Protein AF-A0A937DSZ5-F1 (afdb_monomer_lite)

Secondary structure (DSSP, 8-state):
-----TTSSPPSEEES-TTSTTB-HHHHHH---EEETTEEES-EEEEETTTTEEEEEEEEEE-TTSPEEE-

Sequence (71 aa):
MTDSPTTDRLPDRLSTNPKSPHYDEALLERGIGIRFDGQEKTNVEEYCISEGWIRVAVGKTLDRKGNPLTI

Foldseek 3Di:
DDDDPCPPDDDQKAFCDPVDPRHDPVVVVVPDFDADPNDTAPQWGMDGNVVRDTKGQDPCDADPVRHGDID

Structure (mmCIF, N/CA/C/O backbone):
data_AF-A0A937DSZ5-F1
#
_entry.id   AF-A0A937DSZ5-F1
#
loop_
_atom_site.group_PDB
_atom_site.id
_atom_site.type_symbol
_atom_site.label_atom_id
_atom_site.label_alt_id
_atom_site.label_comp_id
_atom_site.label_asym_id
_atom_site.label_entity_id
_atom_site.label_seq_id
_atom_site.pdbx_PDB_ins_code
_atom_site.Cartn_x
_atom_site.Cartn_y
_atom_site.Cartn_z
_atom_site.occupancy
_atom_site.B_iso_or_equiv
_atom_site.auth_seq_id
_atom_site.auth_comp_id
_atom_site.auth_asym_id
_atom_site.auth_atom_id
_atom_site.pdbx_PDB_model_num
ATOM 1 N N . MET A 1 1 ? -29.592 -15.608 -9.642 1.00 45.62 1 MET A N 1
ATOM 2 C CA . MET A 1 1 ? -28.258 -15.385 -9.052 1.00 45.62 1 MET A CA 1
ATOM 3 C C . MET A 1 1 ? -27.579 -14.312 -9.878 1.00 45.62 1 MET A C 1
ATOM 5 O O . MET A 1 1 ? -27.233 -14.585 -11.016 1.00 45.62 1 MET A O 1
ATOM 9 N N . THR A 1 2 ? -27.525 -13.083 -9.375 1.00 41.75 2 THR A N 1
ATOM 10 C CA . THR A 1 2 ? -26.984 -11.923 -10.094 1.00 41.75 2 THR A CA 1
ATOM 11 C C . THR A 1 2 ? -25.571 -11.670 -9.585 1.00 41.75 2 THR A C 1
ATOM 13 O O . THR A 1 2 ? -25.393 -11.312 -8.423 1.00 41.75 2 THR A O 1
ATOM 16 N N . ASP A 1 3 ? -24.588 -11.927 -10.441 1.00 47.75 3 ASP A N 1
ATOM 17 C CA . ASP A 1 3 ? -23.193 -11.541 -10.255 1.00 47.75 3 ASP A CA 1
ATOM 18 C C . ASP A 1 3 ? -23.095 -10.038 -10.559 1.00 47.75 3 ASP A C 1
ATOM 20 O O . ASP A 1 3 ? -23.276 -9.604 -11.698 1.00 47.75 3 ASP A O 1
ATOM 24 N N . SER A 1 4 ? -22.966 -9.222 -9.514 1.00 48.66 4 SER A N 1
ATOM 25 C CA . SER A 1 4 ? -22.689 -7.791 -9.654 1.00 48.66 4 SER A CA 1
ATOM 26 C C . SER A 1 4 ? -21.273 -7.628 -10.204 1.00 48.66 4 SER A C 1
ATOM 28 O O . SER A 1 4 ? -20.395 -8.358 -9.750 1.00 48.66 4 SER A O 1
ATOM 30 N N . PRO A 1 5 ? -21.001 -6.671 -11.110 1.00 48.25 5 PRO A N 1
ATOM 31 C CA . PRO A 1 5 ? -19.653 -6.477 -11.622 1.00 48.25 5 PRO A CA 1
ATOM 32 C C . PRO A 1 5 ? -18.708 -6.213 -10.445 1.00 48.25 5 PRO A C 1
ATOM 34 O O . PRO A 1 5 ? -18.806 -5.190 -9.766 1.00 48.25 5 PRO A O 1
ATOM 37 N N . THR A 1 6 ? -17.791 -7.151 -10.208 1.00 55.16 6 THR A N 1
ATOM 38 C CA . THR A 1 6 ? -16.722 -7.147 -9.189 1.00 55.16 6 THR A CA 1
ATOM 39 C C . THR A 1 6 ? -15.713 -6.000 -9.389 1.00 55.16 6 THR A C 1
ATOM 41 O O . THR A 1 6 ? -14.591 -6.035 -8.910 1.00 55.16 6 THR A O 1
ATOM 44 N N . THR A 1 7 ? -16.087 -4.945 -10.110 1.00 53.81 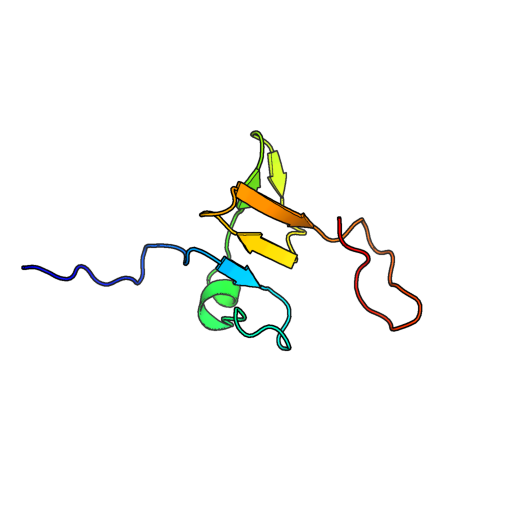7 THR A N 1
ATOM 45 C CA . THR A 1 7 ? -15.254 -3.781 -10.415 1.00 53.81 7 THR A CA 1
ATOM 46 C C . THR A 1 7 ? -15.186 -2.798 -9.241 1.00 53.81 7 THR A C 1
ATOM 48 O O . THR A 1 7 ? -14.241 -2.014 -9.156 1.00 53.81 7 THR A O 1
ATOM 51 N N . ASP A 1 8 ? -16.145 -2.842 -8.312 1.00 60.25 8 ASP A N 1
ATOM 52 C CA . ASP A 1 8 ? -16.215 -1.891 -7.189 1.00 60.25 8 ASP A CA 1
ATOM 53 C C . ASP A 1 8 ? -15.696 -2.451 -5.856 1.00 60.25 8 ASP A C 1
ATOM 55 O O . ASP A 1 8 ? -15.596 -1.736 -4.862 1.00 60.25 8 ASP A O 1
ATOM 59 N N . ARG A 1 9 ? -15.350 -3.744 -5.813 1.00 71.56 9 ARG A N 1
ATOM 60 C CA . ARG A 1 9 ? -14.792 -4.376 -4.614 1.00 71.56 9 ARG A CA 1
ATOM 61 C C . ARG A 1 9 ? -13.294 -4.560 -4.777 1.00 71.56 9 ARG A C 1
ATOM 63 O O . ARG A 1 9 ? -12.842 -5.189 -5.727 1.00 71.56 9 ARG A O 1
ATOM 70 N N . LEU A 1 10 ? -12.544 -4.018 -3.824 1.00 80.88 10 LEU A N 1
ATOM 71 C CA . LEU A 1 10 ? -11.121 -4.298 -3.693 1.00 80.88 10 LEU A CA 1
ATOM 72 C C . LEU A 1 10 ? -10.918 -5.802 -3.422 1.00 80.88 10 LEU A C 1
ATOM 74 O O . LEU A 1 10 ? -11.752 -6.409 -2.739 1.00 80.88 10 LEU A O 1
ATOM 78 N N . PRO A 1 11 ? -9.857 -6.416 -3.971 1.00 86.19 11 PRO A N 1
ATOM 79 C CA . PRO A 1 11 ? -9.542 -7.817 -3.726 1.00 86.19 11 PRO A CA 1
ATOM 80 C C . PRO A 1 11 ? -9.182 -8.041 -2.256 1.00 86.19 11 PRO A C 1
ATOM 82 O O . PRO A 1 11 ? -8.834 -7.113 -1.537 1.00 86.19 11 PRO A O 1
ATOM 85 N N . ASP A 1 12 ? -9.236 -9.296 -1.815 1.00 89.88 12 ASP A N 1
ATOM 86 C CA . ASP A 1 12 ? -8.851 -9.667 -0.449 1.00 89.88 12 ASP A CA 1
ATOM 87 C C . ASP A 1 12 ? -7.369 -9.380 -0.156 1.00 89.88 12 ASP A C 1
ATOM 89 O O . ASP A 1 12 ? -7.012 -8.928 0.932 1.00 89.88 12 ASP A O 1
ATOM 93 N N . ARG A 1 13 ? -6.511 -9.597 -1.158 1.00 90.31 13 ARG A N 1
ATOM 94 C CA . ARG A 1 13 ? -5.077 -9.332 -1.100 1.00 90.31 13 ARG A CA 1
ATOM 95 C C . ARG A 1 13 ? -4.627 -8.604 -2.355 1.00 90.31 13 ARG A C 1
ATOM 97 O O . ARG A 1 13 ? -4.938 -9.040 -3.463 1.00 90.31 13 ARG A O 1
ATOM 104 N N . LEU A 1 14 ? -3.861 -7.535 -2.173 1.00 90.31 14 LEU A N 1
ATOM 105 C CA . LEU A 1 14 ? -3.254 -6.764 -3.256 1.00 90.31 14 LEU A CA 1
ATOM 106 C C . LEU A 1 14 ? -1.843 -6.352 -2.863 1.00 90.31 14 LEU A C 1
ATOM 108 O O . LEU A 1 14 ? -1.606 -5.966 -1.719 1.00 90.31 14 LEU A O 1
ATOM 112 N N . SER A 1 15 ? -0.939 -6.395 -3.834 1.00 89.88 15 SER A N 1
ATOM 113 C CA . SER A 1 15 ? 0.455 -5.990 -3.712 1.00 89.88 15 SER A CA 1
ATOM 114 C C . SER A 1 15 ? 0.785 -4.914 -4.744 1.00 89.88 15 SER A C 1
ATOM 116 O O . SER A 1 15 ? 0.354 -4.997 -5.892 1.00 89.88 15 SER A O 1
ATOM 118 N N . THR A 1 16 ? 1.588 -3.925 -4.366 1.00 87.19 16 THR A N 1
ATOM 119 C CA . THR A 1 16 ? 2.168 -2.930 -5.283 1.00 87.19 16 THR A CA 1
ATOM 120 C C . THR A 1 16 ? 3.402 -3.469 -6.002 1.00 87.19 16 THR A C 1
ATOM 122 O O . THR A 1 16 ? 3.867 -2.882 -6.978 1.00 87.19 16 THR A O 1
ATOM 125 N N . ASN A 1 17 ? 3.943 -4.600 -5.540 1.00 85.06 17 ASN A N 1
ATOM 126 C CA . ASN A 1 17 ? 5.162 -5.175 -6.079 1.00 85.06 17 ASN A CA 1
ATOM 127 C C . ASN A 1 17 ? 4.861 -6.042 -7.315 1.00 85.06 17 ASN A C 1
ATOM 129 O O . ASN A 1 17 ? 4.254 -7.100 -7.152 1.00 85.06 17 ASN A O 1
ATOM 133 N N . PRO A 1 18 ? 5.377 -5.705 -8.514 1.00 86.12 18 PRO A N 1
ATOM 134 C CA . PRO A 1 18 ? 5.120 -6.450 -9.754 1.00 86.12 18 PRO A CA 1
ATOM 135 C C . PRO A 1 18 ? 5.634 -7.894 -9.749 1.00 86.12 18 PRO A C 1
ATOM 137 O O . PRO A 1 18 ? 5.297 -8.683 -10.625 1.00 86.12 18 PRO A O 1
ATOM 140 N N . LYS A 1 19 ? 6.471 -8.263 -8.773 1.00 85.88 19 LYS A N 1
ATOM 141 C CA . LYS A 1 19 ? 6.955 -9.638 -8.590 1.00 85.88 19 LYS A CA 1
ATOM 142 C C . LYS A 1 19 ? 6.024 -10.492 -7.724 1.00 85.88 19 LYS A C 1
ATOM 144 O O . LYS A 1 19 ? 6.266 -11.690 -7.593 1.00 85.88 19 LYS A O 1
ATOM 149 N N . SER A 1 20 ? 5.020 -9.890 -7.089 1.00 84.19 20 SER A N 1
ATOM 150 C CA . SER A 1 20 ? 4.054 -10.594 -6.248 1.00 84.19 20 SER A CA 1
ATOM 151 C C . SER A 1 20 ? 2.933 -11.188 -7.110 1.00 84.19 20 SER A C 1
ATOM 153 O O . SER A 1 20 ? 2.476 -10.531 -8.044 1.00 84.19 20 SER A O 1
ATOM 155 N N . PRO A 1 21 ? 2.425 -12.394 -6.797 1.00 87.56 21 PRO A N 1
ATOM 156 C CA . PRO A 1 21 ? 1.265 -12.967 -7.487 1.00 87.56 21 PRO A CA 1
ATOM 157 C C . PRO A 1 21 ? -0.032 -12.174 -7.262 1.00 87.56 21 PRO A C 1
ATOM 159 O O . PRO A 1 21 ? -1.020 -12.418 -7.945 1.00 87.56 21 PRO A O 1
ATOM 162 N N . HIS A 1 22 ? -0.036 -11.246 -6.303 1.00 87.94 22 HIS A N 1
ATOM 163 C CA . HIS A 1 22 ? -1.172 -10.384 -5.977 1.00 87.94 22 HIS A CA 1
ATOM 164 C C . HIS A 1 22 ? -1.016 -8.966 -6.544 1.00 87.94 22 HIS A C 1
ATOM 166 O O . HIS A 1 22 ? -1.632 -8.035 -6.034 1.00 87.94 22 HIS A O 1
ATOM 172 N N . TYR A 1 23 ? -0.149 -8.780 -7.540 1.00 89.25 23 TYR A N 1
ATOM 173 C CA . TYR A 1 23 ? 0.002 -7.510 -8.239 1.00 89.25 23 TYR A CA 1
ATOM 174 C C . TYR A 1 23 ? -1.112 -7.305 -9.265 1.00 89.25 23 TYR A C 1
ATOM 176 O O . TYR A 1 23 ? -1.332 -8.166 -10.116 1.00 89.25 23 TYR A O 1
ATOM 184 N N . ASP A 1 24 ? -1.773 -6.150 -9.206 1.00 87.56 24 ASP A N 1
ATOM 185 C CA . ASP A 1 24 ? -2.796 -5.749 -10.173 1.00 87.56 24 ASP A CA 1
ATOM 186 C C . ASP A 1 24 ? -2.612 -4.272 -10.538 1.00 87.56 24 ASP A C 1
ATOM 188 O O . ASP A 1 24 ? -2.964 -3.368 -9.780 1.00 87.56 24 ASP A O 1
ATOM 192 N N . GLU A 1 25 ? -2.026 -4.033 -11.709 1.00 85.94 25 GLU A N 1
ATOM 193 C CA . GLU A 1 25 ? -1.741 -2.692 -12.220 1.00 85.94 25 GLU A CA 1
ATOM 194 C C . GLU A 1 25 ? -3.015 -1.858 -12.409 1.00 85.94 25 GLU A C 1
ATOM 196 O O . GLU A 1 25 ? -3.049 -0.700 -12.002 1.00 85.94 25 GLU A O 1
ATOM 201 N N . ALA A 1 26 ? -4.094 -2.449 -12.932 1.00 84.69 26 ALA A N 1
ATOM 202 C CA . ALA A 1 26 ? -5.336 -1.729 -13.210 1.00 84.69 26 ALA A CA 1
ATOM 203 C C . ALA A 1 26 ? -6.001 -1.220 -11.921 1.00 84.69 26 ALA A C 1
ATOM 205 O O . ALA A 1 26 ? -6.595 -0.138 -11.889 1.00 84.69 26 ALA A O 1
ATOM 206 N N . LEU A 1 27 ? -5.893 -1.988 -10.836 1.00 82.94 27 LEU A N 1
ATOM 207 C CA . LEU A 1 27 ? -6.337 -1.562 -9.511 1.00 82.94 27 LEU A CA 1
ATOM 208 C C . LEU A 1 27 ? -5.456 -0.454 -8.927 1.00 82.94 27 LEU A C 1
ATOM 210 O O . LEU A 1 27 ? -5.982 0.487 -8.332 1.00 82.94 27 LEU A O 1
ATOM 214 N N . LEU A 1 28 ? -4.140 -0.540 -9.116 1.00 83.75 28 LEU A N 1
ATOM 215 C CA . LEU A 1 28 ? -3.199 0.477 -8.643 1.00 83.75 28 LEU A CA 1
ATOM 216 C C . LEU A 1 28 ? -3.357 1.805 -9.397 1.00 83.75 28 LEU A C 1
ATOM 218 O O . LEU A 1 28 ? -3.330 2.860 -8.765 1.00 83.75 28 LEU A O 1
ATOM 222 N N . GLU A 1 29 ? -3.598 1.767 -10.710 1.00 84.62 29 GLU A N 1
ATOM 223 C CA . GLU A 1 29 ? -3.834 2.956 -11.541 1.00 84.62 29 GLU A CA 1
ATOM 224 C C . GLU A 1 29 ? -5.108 3.712 -11.157 1.00 84.62 29 GLU A C 1
ATOM 226 O O . GLU A 1 29 ? -5.134 4.943 -11.185 1.00 84.62 29 GLU A O 1
ATOM 231 N N . ARG A 1 30 ? -6.164 2.994 -10.747 1.00 82.81 30 ARG A N 1
ATOM 232 C CA . ARG A 1 30 ? -7.396 3.617 -10.231 1.00 82.81 30 ARG A CA 1
ATOM 233 C C . ARG A 1 30 ? -7.159 4.413 -8.945 1.00 82.81 30 ARG A C 1
ATOM 235 O O . ARG A 1 30 ? -7.959 5.294 -8.635 1.00 82.81 30 ARG A O 1
ATOM 242 N N . GLY A 1 31 ? -6.074 4.118 -8.228 1.00 76.56 31 GLY A N 1
ATOM 243 C CA . GLY A 1 31 ? -5.743 4.700 -6.936 1.00 76.56 31 GLY A CA 1
ATOM 244 C C . GLY A 1 31 ? -6.551 4.061 -5.808 1.00 76.56 31 GLY A C 1
ATOM 245 O O . GLY A 1 31 ? -7.780 4.115 -5.785 1.00 76.56 31 GLY A O 1
ATOM 246 N N . ILE A 1 32 ? -5.856 3.469 -4.836 1.00 81.75 32 ILE A N 1
ATOM 247 C CA . ILE A 1 32 ? -6.478 2.802 -3.686 1.00 81.75 32 ILE A CA 1
ATOM 248 C C . ILE A 1 32 ? -6.043 3.510 -2.409 1.00 81.75 32 ILE A C 1
ATOM 250 O O . ILE A 1 32 ? -4.863 3.533 -2.065 1.00 81.75 32 ILE A O 1
ATOM 254 N N . GLY A 1 33 ? -7.011 4.081 -1.691 1.00 82.19 33 GLY A N 1
ATOM 255 C CA . GLY A 1 33 ? -6.792 4.644 -0.362 1.00 82.19 33 GLY A CA 1
ATOM 256 C C . GLY A 1 33 ? -6.943 3.567 0.707 1.00 82.19 33 GLY A C 1
ATOM 257 O O . GLY A 1 33 ? -8.032 3.021 0.878 1.00 82.19 33 GLY A O 1
ATOM 258 N N . ILE A 1 34 ? -5.873 3.270 1.446 1.00 85.06 34 ILE A N 1
ATOM 259 C CA . ILE A 1 34 ? -5.901 2.274 2.522 1.00 85.06 34 ILE A CA 1
ATOM 260 C C . ILE A 1 34 ? -5.989 2.989 3.865 1.00 85.06 34 ILE A C 1
ATOM 262 O O . ILE A 1 34 ? -5.179 3.859 4.185 1.00 85.06 34 ILE A O 1
ATOM 266 N N . ARG A 1 35 ? -6.985 2.611 4.668 1.00 86.00 35 ARG A N 1
ATOM 267 C CA . ARG A 1 35 ? -7.147 3.078 6.047 1.00 86.00 35 ARG A CA 1
ATOM 268 C C . ARG A 1 35 ? -6.916 1.918 6.997 1.00 86.00 35 ARG A C 1
ATOM 270 O O . ARG A 1 35 ? -7.645 0.933 6.953 1.00 86.00 35 ARG A O 1
ATOM 277 N N . PHE A 1 36 ? -5.928 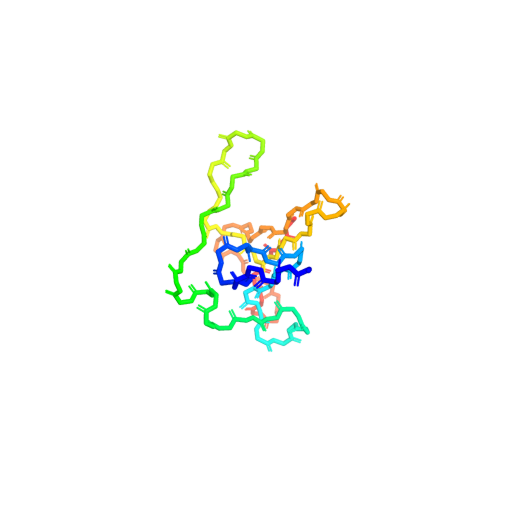2.056 7.867 1.00 84.00 36 PHE A N 1
ATOM 278 C CA . PHE A 1 36 ? -5.596 1.063 8.877 1.00 84.00 36 PHE A CA 1
ATOM 279 C C . PHE A 1 36 ? -5.546 1.725 10.248 1.00 84.00 36 PHE A C 1
ATOM 281 O O . PHE A 1 36 ? -4.870 2.739 10.420 1.00 84.00 36 PHE A O 1
ATOM 288 N N . ASP A 1 37 ? -6.299 1.171 11.199 1.00 83.44 37 ASP A N 1
ATOM 289 C CA . ASP A 1 37 ? -6.437 1.702 12.563 1.00 83.44 37 ASP A CA 1
ATOM 290 C C . ASP A 1 37 ? -6.815 3.201 12.600 1.00 83.44 37 ASP A C 1
ATOM 292 O O . ASP A 1 37 ? -6.205 4.029 13.274 1.00 83.44 37 ASP A O 1
ATOM 296 N N . GLY A 1 38 ? -7.774 3.590 11.751 1.00 86.06 38 GLY A N 1
ATOM 297 C CA . GLY A 1 38 ? -8.227 4.981 11.612 1.00 86.06 38 GLY A CA 1
ATOM 298 C C . GLY A 1 38 ? -7.246 5.925 10.901 1.00 86.06 38 GLY A C 1
ATOM 299 O O . GLY A 1 38 ? -7.604 7.069 10.623 1.00 86.06 38 GLY A O 1
ATOM 300 N N . GLN A 1 39 ? -6.044 5.460 10.549 1.00 86.31 39 GLN A N 1
ATOM 301 C CA . GLN A 1 39 ? -5.027 6.243 9.850 1.00 86.31 39 GLN A CA 1
ATOM 302 C C . GLN A 1 39 ? -4.995 5.909 8.361 1.00 86.31 39 GLN A C 1
ATOM 304 O O . GLN A 1 39 ? -4.973 4.745 7.968 1.00 86.31 39 GLN A O 1
ATOM 309 N N . GLU A 1 40 ? -4.939 6.939 7.524 1.00 88.00 40 GLU A N 1
ATOM 310 C CA . GLU A 1 40 ? -4.698 6.768 6.094 1.00 88.00 40 GLU A CA 1
ATOM 311 C C . GLU A 1 40 ? -3.222 6.427 5.855 1.00 88.00 40 GLU A C 1
ATOM 313 O O . GLU A 1 40 ? -2.321 7.098 6.366 1.00 88.00 40 GLU A O 1
ATOM 318 N N . LYS A 1 41 ? -2.975 5.348 5.112 1.00 85.25 41 LYS A N 1
ATOM 319 C CA . LYS A 1 41 ? -1.644 4.884 4.728 1.00 85.25 41 LYS A CA 1
ATOM 320 C C . LYS A 1 41 ? -1.536 4.952 3.212 1.00 85.25 41 LYS A C 1
ATOM 322 O O . LYS A 1 41 ? -2.297 4.312 2.493 1.00 85.25 41 LYS A O 1
ATOM 327 N N . THR A 1 42 ? -0.569 5.726 2.739 1.00 84.50 42 THR A N 1
ATOM 328 C CA . THR A 1 42 ? -0.277 5.911 1.308 1.00 84.50 42 THR A CA 1
ATOM 329 C C . THR A 1 42 ? 0.966 5.145 0.859 1.00 84.50 42 THR A C 1
ATOM 331 O O . THR A 1 42 ? 1.247 5.046 -0.327 1.00 84.50 42 THR A O 1
ATOM 334 N N . ASN A 1 43 ? 1.709 4.587 1.813 1.00 85.19 43 ASN A N 1
ATOM 335 C CA . ASN A 1 43 ? 2.942 3.826 1.637 1.00 85.19 43 ASN A CA 1
ATOM 336 C C . ASN A 1 43 ? 2.725 2.320 1.868 1.00 85.19 43 ASN A C 1
ATOM 338 O O . ASN A 1 43 ? 3.605 1.643 2.400 1.00 85.19 43 ASN A O 1
ATOM 342 N N . VAL A 1 44 ? 1.533 1.811 1.556 1.00 87.75 44 VAL A N 1
ATOM 343 C CA . VAL A 1 44 ? 1.217 0.385 1.686 1.00 87.75 44 VAL A CA 1
ATOM 344 C C . VAL A 1 44 ? 1.754 -0.349 0.470 1.00 87.75 44 VAL A C 1
ATOM 346 O O . VAL A 1 44 ? 1.396 -0.027 -0.657 1.00 87.75 44 VAL A O 1
ATOM 349 N N . GLU A 1 45 ? 2.589 -1.345 0.723 1.00 88.25 45 GLU A N 1
ATOM 350 C CA . GLU A 1 45 ? 3.150 -2.213 -0.308 1.00 88.25 45 GLU A CA 1
ATOM 351 C C . GLU A 1 45 ? 2.275 -3.445 -0.536 1.00 88.25 45 GLU A C 1
ATOM 353 O O . GLU A 1 45 ? 2.183 -3.958 -1.643 1.00 88.25 45 GLU A O 1
ATOM 358 N N . GLU A 1 46 ? 1.626 -3.953 0.511 1.00 90.62 46 GLU A N 1
ATOM 359 C CA . GLU A 1 46 ? 0.719 -5.093 0.400 1.00 90.62 46 GLU A CA 1
ATOM 360 C C . GLU A 1 46 ? -0.321 -5.053 1.518 1.00 90.62 46 GLU A C 1
ATOM 362 O O . GLU A 1 46 ? -0.038 -4.575 2.614 1.00 90.62 46 GLU A O 1
ATOM 367 N N . TYR A 1 47 ? -1.517 -5.573 1.274 1.00 90.94 47 TYR A N 1
ATOM 368 C CA . TYR A 1 47 ? -2.502 -5.800 2.330 1.00 90.94 47 TYR A CA 1
ATOM 369 C C . TYR A 1 47 ? -3.157 -7.164 2.181 1.00 90.94 47 TYR A C 1
ATOM 371 O O . TYR A 1 47 ? -3.264 -7.675 1.069 1.00 90.94 47 TYR A O 1
ATOM 379 N N . CYS A 1 48 ? -3.629 -7.718 3.295 1.00 90.81 48 CYS A N 1
ATOM 380 C CA . CYS A 1 48 ? -4.466 -8.909 3.337 1.00 90.81 48 CYS A CA 1
ATOM 381 C C . CYS A 1 48 ? -5.646 -8.654 4.282 1.00 90.81 48 CYS A C 1
ATOM 383 O O . CYS A 1 48 ? -5.462 -8.508 5.491 1.00 90.81 48 CYS A O 1
ATOM 385 N N . ILE A 1 49 ? -6.858 -8.575 3.731 1.00 87.12 49 ILE A N 1
ATOM 386 C CA . ILE A 1 49 ? -8.083 -8.288 4.488 1.00 87.12 49 ILE A CA 1
ATOM 387 C C . ILE A 1 49 ? -8.480 -9.506 5.325 1.00 87.12 49 ILE A C 1
ATOM 389 O O . ILE A 1 49 ? -8.752 -9.349 6.514 1.00 87.12 49 ILE A O 1
ATOM 393 N N . SER A 1 50 ? -8.459 -10.709 4.743 1.00 85.12 50 SER A N 1
ATOM 394 C CA . SER A 1 50 ? -8.813 -11.955 5.441 1.00 85.12 50 SER A CA 1
ATOM 395 C C . SER A 1 50 ? -7.928 -12.240 6.650 1.00 85.12 50 SER A C 1
ATOM 397 O O . SER A 1 50 ? -8.413 -12.733 7.666 1.00 85.12 50 SER A O 1
ATOM 399 N N . GLU A 1 51 ? -6.639 -11.916 6.563 1.00 86.19 51 GLU A N 1
ATOM 400 C CA . GLU A 1 51 ? -5.705 -12.064 7.684 1.00 86.19 51 GLU A CA 1
ATOM 401 C C . GLU A 1 51 ? -5.603 -10.793 8.548 1.00 86.19 51 GLU A C 1
ATOM 403 O O . GLU A 1 51 ? -5.022 -10.831 9.631 1.00 86.19 51 GLU A O 1
ATOM 408 N N . GLY A 1 52 ? -6.176 -9.673 8.098 1.00 87.81 52 GLY A N 1
ATOM 409 C CA . GLY A 1 52 ? -6.267 -8.427 8.857 1.00 87.81 52 GLY A CA 1
ATOM 410 C C . GLY A 1 52 ? -4.947 -7.671 9.032 1.00 87.81 52 GLY A C 1
ATOM 411 O O . GLY A 1 52 ? -4.783 -6.972 10.032 1.00 87.81 52 GLY A O 1
ATOM 412 N N . TRP A 1 53 ? -4.005 -7.786 8.093 1.00 89.31 53 TRP A N 1
ATOM 413 C CA . TRP A 1 53 ? -2.708 -7.104 8.168 1.00 89.31 53 TRP A CA 1
ATOM 414 C C . TRP A 1 53 ? -2.416 -6.253 6.929 1.00 89.31 53 TRP A C 1
ATOM 416 O O . TRP A 1 53 ? -2.916 -6.496 5.829 1.00 89.31 53 TRP A O 1
ATOM 426 N N . ILE A 1 54 ? -1.566 -5.243 7.119 1.00 89.50 54 ILE A N 1
ATOM 427 C CA . ILE A 1 54 ? -0.976 -4.446 6.042 1.00 89.50 54 ILE A CA 1
ATOM 428 C C . ILE A 1 54 ? 0.543 -4.482 6.166 1.00 89.50 54 ILE A C 1
ATOM 430 O O . ILE A 1 54 ? 1.073 -4.551 7.271 1.00 89.50 54 ILE A O 1
ATOM 434 N N . ARG A 1 55 ? 1.230 -4.436 5.030 1.00 88.12 55 ARG A N 1
ATOM 435 C CA . ARG A 1 55 ? 2.674 -4.275 4.923 1.00 88.12 55 ARG A CA 1
ATOM 436 C C . ARG A 1 55 ? 2.945 -2.894 4.355 1.00 88.12 55 ARG A C 1
ATOM 438 O O . ARG A 1 55 ? 2.517 -2.579 3.245 1.00 88.12 55 ARG A O 1
ATOM 445 N N . VAL A 1 56 ? 3.655 -2.069 5.108 1.00 87.50 56 VAL A N 1
ATOM 446 C CA . VAL A 1 56 ? 3.947 -0.677 4.742 1.00 87.50 56 VAL A CA 1
ATOM 447 C C . VAL A 1 56 ? 5.439 -0.465 4.570 1.00 87.50 56 VAL A C 1
ATOM 449 O O . VAL A 1 56 ? 6.234 -0.962 5.362 1.00 87.50 56 VAL A O 1
ATOM 452 N N . ALA A 1 57 ? 5.833 0.312 3.564 1.00 84.81 57 ALA A N 1
ATOM 453 C CA . ALA A 1 57 ? 7.213 0.753 3.404 1.00 84.81 57 ALA A CA 1
ATOM 454 C C . ALA A 1 57 ? 7.579 1.773 4.499 1.00 84.81 57 ALA A C 1
ATOM 456 O O . ALA A 1 57 ? 6.988 2.851 4.604 1.00 84.81 57 ALA A O 1
ATOM 457 N N . VAL A 1 58 ? 8.572 1.456 5.326 1.00 78.12 58 VAL A N 1
ATOM 458 C CA . VAL A 1 58 ? 9.108 2.327 6.375 1.00 78.12 58 VAL A CA 1
ATOM 459 C C . VAL A 1 58 ? 10.014 3.386 5.758 1.00 78.12 58 VAL A C 1
ATOM 461 O O . VAL A 1 58 ? 11.216 3.196 5.561 1.00 78.12 58 VAL A O 1
ATOM 464 N N . GLY A 1 59 ? 9.428 4.552 5.498 1.00 69.75 59 GLY A N 1
ATOM 465 C CA . GLY A 1 59 ? 10.155 5.716 5.000 1.00 69.75 59 GLY A CA 1
ATOM 466 C C . GLY A 1 59 ? 10.759 5.492 3.610 1.00 69.75 59 GLY A C 1
ATOM 467 O O . GLY A 1 59 ? 10.246 4.726 2.804 1.00 69.75 59 GLY A O 1
ATOM 468 N N . LYS A 1 60 ? 11.858 6.196 3.315 1.00 64.56 60 LYS A N 1
ATOM 469 C CA . LYS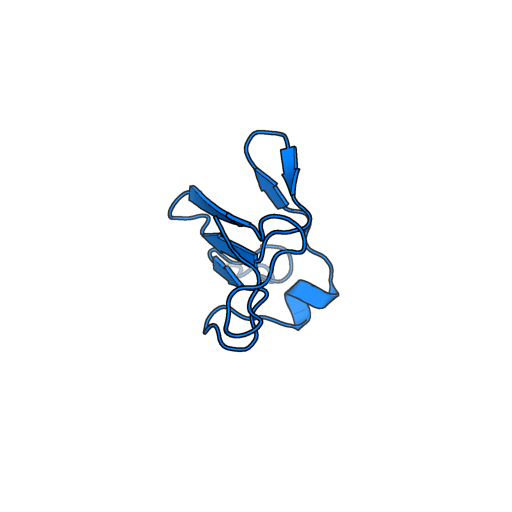 A 1 60 ? 12.601 6.081 2.042 1.00 64.56 60 LYS A CA 1
ATOM 470 C C . LYS A 1 60 ? 13.758 5.079 2.117 1.00 64.56 60 LYS A C 1
ATOM 472 O O . LYS A 1 60 ? 14.651 5.100 1.272 1.00 64.56 60 LYS A O 1
ATOM 477 N N . THR A 1 61 ? 13.802 4.266 3.168 1.00 69.50 61 THR A N 1
ATOM 478 C CA . THR A 1 61 ? 14.934 3.382 3.427 1.00 69.50 61 THR A CA 1
ATOM 479 C C . THR A 1 61 ? 14.807 2.140 2.561 1.00 69.50 61 THR A C 1
ATOM 481 O O . THR A 1 61 ? 13.811 1.422 2.631 1.00 69.50 61 THR A O 1
ATOM 484 N N . LEU A 1 62 ? 15.832 1.892 1.750 1.00 75.56 62 LEU A N 1
ATOM 485 C CA . LEU A 1 62 ? 15.943 0.693 0.932 1.00 75.56 62 LEU A CA 1
ATOM 486 C C . L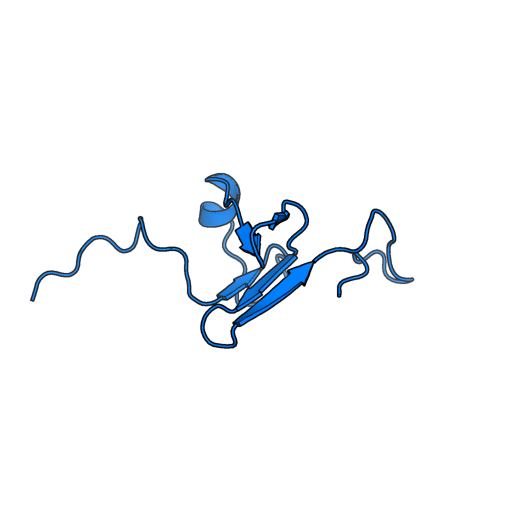EU A 1 62 ? 16.859 -0.321 1.629 1.00 75.56 62 LEU A C 1
ATOM 488 O O . LEU A 1 62 ? 17.834 0.051 2.286 1.00 75.56 62 LEU A O 1
ATOM 492 N N . ASP A 1 63 ? 16.553 -1.606 1.485 1.00 75.50 63 ASP A N 1
ATOM 493 C CA . ASP A 1 63 ? 17.437 -2.695 1.879 1.00 75.50 63 ASP A CA 1
ATOM 494 C C . ASP A 1 63 ? 18.710 -2.721 1.002 1.00 75.50 63 ASP A C 1
ATOM 496 O O . ASP A 1 63 ? 18.851 -1.998 0.012 1.00 75.50 63 ASP A O 1
ATOM 500 N N . ARG A 1 64 ? 19.665 -3.604 1.328 1.00 79.12 64 ARG A N 1
ATOM 501 C CA . ARG A 1 64 ? 20.915 -3.769 0.550 1.00 79.12 64 ARG A CA 1
ATOM 502 C C . ARG A 1 64 ? 20.682 -4.198 -0.909 1.00 79.12 64 ARG A C 1
ATOM 504 O O 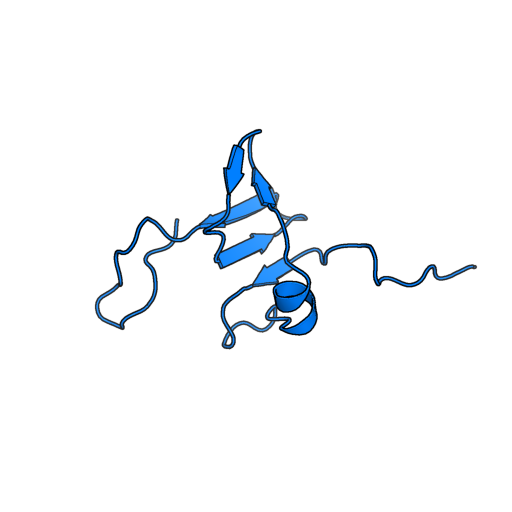. ARG A 1 64 ? 21.629 -4.196 -1.690 1.00 79.12 64 ARG A O 1
ATOM 511 N N . LYS A 1 65 ? 19.464 -4.619 -1.254 1.00 75.75 65 LYS A N 1
ATOM 512 C CA . LYS A 1 65 ? 19.032 -5.067 -2.581 1.00 75.75 65 LYS A CA 1
ATOM 513 C C . LYS A 1 65 ? 18.173 -4.015 -3.302 1.00 75.75 65 LYS A C 1
ATOM 515 O O . LYS A 1 65 ? 17.733 -4.287 -4.414 1.00 75.75 65 LYS A O 1
ATOM 520 N N . GLY A 1 66 ? 17.972 -2.832 -2.714 1.00 73.75 66 GLY A N 1
ATOM 521 C CA . GLY A 1 66 ? 17.189 -1.745 -3.297 1.00 73.75 66 GLY A CA 1
ATOM 522 C C . GLY A 1 66 ? 15.675 -1.865 -3.105 1.00 73.75 66 GLY A C 1
ATOM 523 O O . GLY A 1 66 ? 14.944 -1.104 -3.730 1.00 73.75 66 GLY A O 1
ATOM 524 N N . ASN A 1 67 ? 15.188 -2.788 -2.271 1.00 71.62 67 ASN A N 1
ATOM 525 C CA . ASN A 1 67 ? 13.758 -2.913 -1.986 1.00 71.62 67 ASN A CA 1
ATOM 526 C C . ASN A 1 67 ? 13.370 -2.024 -0.798 1.00 71.62 67 ASN A C 1
ATOM 528 O O . ASN A 1 67 ? 14.157 -1.917 0.144 1.00 71.62 67 ASN A O 1
ATOM 532 N N . PRO A 1 68 ? 12.167 -1.429 -0.787 1.00 73.38 68 PRO A N 1
ATOM 533 C CA . PRO A 1 68 ? 11.660 -0.715 0.377 1.00 73.38 68 PRO A CA 1
ATOM 534 C C . PRO A 1 68 ? 11.695 -1.604 1.620 1.00 73.38 68 PRO A C 1
ATOM 536 O O . PRO A 1 68 ? 11.272 -2.760 1.584 1.00 73.38 68 PRO A O 1
ATOM 539 N N . LEU A 1 69 ? 12.210 -1.074 2.729 1.00 76.19 69 LEU A N 1
ATOM 540 C CA . LEU A 1 69 ? 12.122 -1.772 4.004 1.00 76.19 69 LEU A CA 1
ATOM 541 C C . LEU A 1 69 ? 10.660 -1.764 4.447 1.00 76.19 69 LEU A C 1
ATOM 543 O O . LEU A 1 69 ? 10.107 -0.693 4.665 1.00 76.19 69 LEU A O 1
ATOM 547 N N . THR A 1 70 ? 10.037 -2.928 4.592 1.00 78.56 70 THR A N 1
AT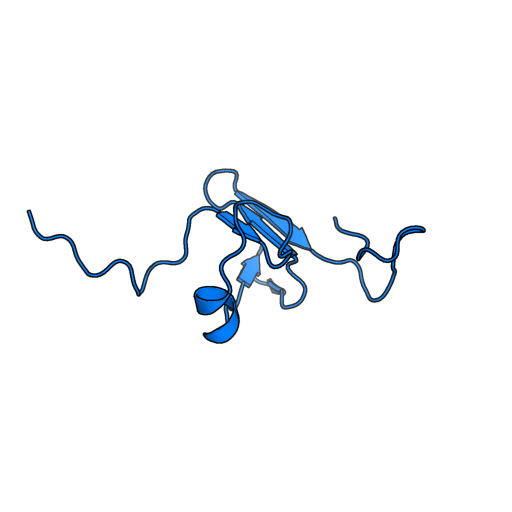OM 548 C CA . THR A 1 70 ? 8.623 -3.018 4.969 1.00 78.56 70 THR A CA 1
ATOM 549 C C . THR A 1 70 ? 8.417 -3.544 6.385 1.00 78.56 70 THR A C 1
ATOM 551 O O . THR A 1 70 ? 9.153 -4.444 6.796 1.00 78.56 70 THR A O 1
ATOM 554 N N . ILE A 1 71 ? 7.391 -3.049 7.083 1.00 69.31 71 ILE A N 1
ATOM 555 C CA . ILE A 1 71 ? 6.882 -3.590 8.360 1.00 69.31 71 ILE A CA 1
ATOM 556 C C . ILE A 1 71 ? 5.429 -4.020 8.238 1.00 69.31 71 ILE A C 1
ATOM 558 O O . ILE A 1 71 ? 4.721 -3.432 7.385 1.00 69.31 71 ILE A O 1
#

Radius of gyration: 13.69 Å; chains: 1; bounding box: 49×22×26 Å

pLDDT: mean 79.5, std 12.17, range [41.75, 90.94]